Protein AF-A0AA95GGQ1-F1 (afdb_monomer_lite)

Secondary structure (DSSP, 8-state):
--PPTT-HHHHHHHHHHHHHIIIIIIHHHHHH---SSHHHHHHHHHHHHHHHHHT----STTTTT--GGG-

Organism: NCBI:txid638

InterPro domains:
  IPR001584 Integrase, catalytic core [PF13683] (2-56)
  IPR012337 Ribonuclease H-like superfamily [SSF53098] (2-70)

Radius of gyration: 14.3 Å; chains: 1; bounding box: 32×31×36 Å

pLDDT: mean 80.55, std 14.16, range [50.56, 95.56]

Foldseek 3Di:
DDDDPPPCVPCVVVVVVVVCCVPVPPVVCVVPDDDPDPVVVVVVVVVVVCCQQQPQFDPDPVRVRDGNVRD

Sequence (71 aa):
MYIKPASPNLNDKVERSHLSDKQEFYQVTFRKKRYDSLEMLAKDLDHWRDYYNNERTYQGKMCCGRTPMNT

Structure (mmCIF, N/CA/C/O backbone):
data_AF-A0AA95GGQ1-F1
#
_entry.id   AF-A0AA95GGQ1-F1
#
loop_
_atom_site.group_PDB
_atom_site.id
_atom_site.type_symbol
_atom_site.label_atom_id
_atom_site.label_alt_id
_atom_site.label_comp_id
_atom_site.labe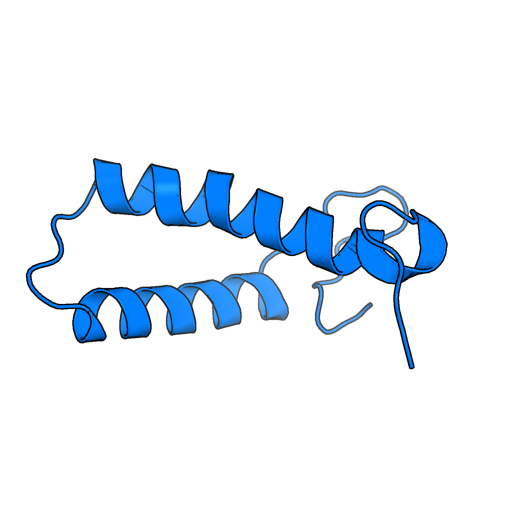l_asym_id
_atom_site.label_entity_id
_atom_site.label_seq_id
_atom_site.pdbx_PDB_ins_code
_atom_site.Cartn_x
_atom_site.Cartn_y
_atom_site.Cartn_z
_atom_site.occupancy
_atom_site.B_iso_or_equiv
_atom_site.auth_seq_id
_atom_site.auth_comp_id
_atom_site.auth_asym_id
_atom_site.auth_atom_id
_atom_site.pdbx_PDB_model_num
ATOM 1 N N . MET A 1 1 ? 15.736 -22.385 2.348 1.00 50.56 1 MET A N 1
ATOM 2 C CA . MET A 1 1 ? 16.584 -21.495 1.524 1.00 50.56 1 MET A CA 1
ATOM 3 C C . MET A 1 1 ? 16.747 -20.189 2.297 1.00 50.56 1 MET A C 1
ATOM 5 O O . MET A 1 1 ? 15.737 -19.577 2.604 1.00 50.56 1 MET A O 1
ATOM 9 N N . TYR A 1 2 ? 17.959 -19.833 2.735 1.00 54.97 2 TYR A N 1
ATOM 10 C CA . TYR A 1 2 ? 18.210 -18.630 3.548 1.00 54.97 2 TYR A CA 1
ATOM 11 C C . TYR A 1 2 ? 18.519 -17.444 2.629 1.00 54.97 2 TYR A C 1
ATOM 13 O O . TYR A 1 2 ? 19.529 -17.459 1.926 1.00 54.97 2 TYR A O 1
ATOM 21 N N . ILE A 1 3 ? 17.641 -16.442 2.611 1.00 56.53 3 ILE A N 1
ATOM 22 C CA . ILE A 1 3 ? 17.842 -15.194 1.870 1.00 56.53 3 ILE A CA 1
ATOM 23 C C . ILE A 1 3 ? 18.476 -14.192 2.832 1.00 56.53 3 ILE A C 1
ATOM 25 O O . ILE A 1 3 ? 17.898 -13.872 3.869 1.00 56.53 3 ILE A O 1
ATOM 29 N N . LYS A 1 4 ? 19.681 -13.710 2.509 1.00 62.16 4 LYS A N 1
ATOM 30 C CA . LYS A 1 4 ? 20.345 -12.684 3.321 1.00 62.16 4 LYS A CA 1
ATOM 31 C C . LYS A 1 4 ? 19.554 -11.366 3.247 1.00 62.16 4 LYS A C 1
ATOM 33 O O . LYS A 1 4 ? 19.285 -10.912 2.125 1.00 62.16 4 LYS A O 1
ATOM 38 N N . PRO A 1 5 ? 19.248 -10.729 4.395 1.00 57.59 5 PRO A N 1
ATOM 39 C CA . PRO A 1 5 ? 18.691 -9.379 4.429 1.00 57.59 5 PRO A CA 1
ATOM 40 C C . PRO A 1 5 ? 19.574 -8.416 3.627 1.00 57.59 5 PRO A C 1
ATOM 42 O O . PRO A 1 5 ? 20.798 -8.552 3.642 1.00 57.59 5 PRO A O 1
ATOM 45 N N . ALA A 1 6 ? 18.958 -7.471 2.914 1.00 63.19 6 ALA A N 1
ATOM 46 C CA . ALA A 1 6 ? 19.638 -6.485 2.065 1.00 63.19 6 ALA A CA 1
ATOM 47 C C . ALA A 1 6 ? 20.526 -7.060 0.936 1.00 63.19 6 ALA A C 1
ATOM 49 O O . ALA A 1 6 ? 21.412 -6.370 0.433 1.00 63.19 6 ALA A O 1
ATOM 50 N N . SER A 1 7 ? 20.297 -8.308 0.502 1.00 65.50 7 SER A N 1
ATOM 51 C CA . SER A 1 7 ? 20.882 -8.805 -0.749 1.00 65.50 7 SER A CA 1
ATOM 52 C C . SER A 1 7 ? 20.006 -8.380 -1.943 1.00 65.50 7 SER A C 1
ATOM 54 O O . SER A 1 7 ? 18.869 -8.852 -2.061 1.00 65.50 7 SER A O 1
ATOM 56 N N . PRO A 1 8 ? 20.502 -7.504 -2.840 1.00 60.81 8 PRO A N 1
ATOM 57 C CA . PRO A 1 8 ? 19.657 -6.851 -3.839 1.00 60.81 8 PRO A CA 1
ATOM 58 C C . PRO A 1 8 ? 19.041 -7.830 -4.843 1.00 60.81 8 PRO A C 1
ATOM 60 O O . PRO A 1 8 ? 17.920 -7.656 -5.294 1.00 60.81 8 PRO A O 1
ATOM 63 N N . ASN A 1 9 ? 19.710 -8.944 -5.140 1.00 62.66 9 ASN A N 1
ATOM 64 C CA . ASN A 1 9 ? 19.196 -9.890 -6.133 1.00 62.66 9 ASN A CA 1
ATOM 65 C C . ASN A 1 9 ? 18.068 -10.798 -5.615 1.00 62.66 9 ASN A C 1
ATOM 67 O O . ASN A 1 9 ? 17.289 -11.300 -6.420 1.00 62.66 9 ASN A O 1
ATOM 71 N N . LEU A 1 10 ? 17.982 -11.043 -4.300 1.00 61.44 10 LEU A N 1
ATOM 72 C CA . LEU A 1 10 ? 17.033 -12.015 -3.735 1.00 61.44 10 LEU A CA 1
ATOM 73 C C . LEU A 1 10 ? 15.886 -11.363 -2.957 1.00 61.44 10 LEU A C 1
ATOM 75 O O . LEU A 1 10 ? 14.812 -11.953 -2.886 1.00 61.44 10 LEU A O 1
ATOM 79 N N . ASN A 1 11 ? 16.093 -10.171 -2.387 1.00 73.19 11 ASN A N 1
ATOM 80 C CA . ASN A 1 11 ? 15.106 -9.532 -1.513 1.00 73.19 11 ASN A CA 1
ATOM 81 C C . ASN A 1 11 ? 14.561 -8.194 -2.049 1.00 73.19 11 ASN A C 1
ATOM 83 O O . ASN A 1 11 ? 13.613 -7.664 -1.481 1.00 73.19 11 ASN A O 1
ATOM 87 N N . ASP A 1 12 ? 15.090 -7.649 -3.151 1.00 73.75 12 ASP A N 1
ATOM 88 C CA . ASP A 1 12 ? 14.698 -6.308 -3.629 1.00 73.75 12 ASP A CA 1
ATOM 89 C C . ASP A 1 12 ? 13.202 -6.162 -3.905 1.00 73.75 12 ASP A C 1
ATOM 91 O O . ASP A 1 12 ? 12.625 -5.109 -3.636 1.00 73.75 12 ASP A O 1
ATOM 95 N N . LYS A 1 13 ? 12.556 -7.200 -4.451 1.00 77.50 13 LYS A N 1
ATOM 96 C CA . LYS A 1 13 ? 11.111 -7.152 -4.723 1.00 77.50 13 LYS A CA 1
ATOM 97 C C . LYS A 1 13 ? 10.310 -7.012 -3.426 1.00 77.50 13 LYS A C 1
ATOM 99 O O . LYS A 1 13 ? 9.392 -6.198 -3.364 1.00 77.50 13 LYS A O 1
ATOM 104 N N . VAL A 1 14 ? 10.686 -7.770 -2.398 1.00 82.44 14 VAL A N 1
ATOM 105 C CA . VAL A 1 14 ? 10.032 -7.752 -1.084 1.00 82.44 14 VAL A CA 1
ATOM 106 C C . VAL A 1 14 ? 10.272 -6.412 -0.395 1.00 82.44 14 VAL A C 1
ATOM 108 O O . VAL A 1 14 ? 9.319 -5.770 0.035 1.00 82.44 14 VAL A O 1
ATOM 111 N N . GLU A 1 15 ? 11.518 -5.936 -0.372 1.00 83.56 15 GLU A N 1
ATOM 112 C CA . GLU A 1 15 ? 11.868 -4.640 0.223 1.00 83.56 15 GLU A CA 1
ATOM 113 C C . GLU A 1 15 ? 11.138 -3.475 -0.463 1.00 83.56 15 GLU A C 1
ATOM 115 O O . GLU A 1 15 ? 10.606 -2.589 0.208 1.00 83.56 15 GLU A O 1
ATOM 120 N N . ARG A 1 16 ? 11.030 -3.492 -1.801 1.00 82.94 16 ARG A N 1
ATOM 121 C CA . ARG A 1 16 ? 10.241 -2.494 -2.542 1.00 82.94 16 ARG A CA 1
ATOM 122 C C . ARG A 1 16 ? 8.751 -2.572 -2.223 1.00 82.94 16 ARG A C 1
ATOM 124 O O . ARG A 1 16 ? 8.132 -1.522 -2.071 1.00 82.94 16 ARG A O 1
ATOM 131 N N . SER A 1 17 ? 8.184 -3.775 -2.114 1.00 85.00 17 SER A N 1
ATOM 132 C CA . SER A 1 17 ? 6.775 -3.951 -1.737 1.00 85.00 17 SER A CA 1
ATOM 133 C C . SER A 1 17 ? 6.511 -3.386 -0.343 1.00 85.00 17 SER A C 1
ATOM 135 O O . SER A 1 17 ? 5.636 -2.541 -0.186 1.00 85.00 17 SER A O 1
ATOM 137 N N . HIS A 1 18 ? 7.327 -3.758 0.648 1.00 88.31 18 HIS A N 1
ATOM 138 C CA . HIS A 1 18 ? 7.188 -3.266 2.020 1.00 88.31 18 HIS A CA 1
ATOM 139 C C . HIS A 1 18 ? 7.332 -1.743 2.118 1.00 88.31 18 HIS A C 1
ATOM 141 O O . HIS A 1 18 ? 6.641 -1.099 2.912 1.00 88.31 18 HIS A O 1
ATOM 147 N N . LEU A 1 19 ? 8.212 -1.144 1.309 1.00 89.31 19 LEU A N 1
ATOM 148 C CA . LEU A 1 19 ? 8.338 0.307 1.246 1.00 89.31 19 LEU A CA 1
ATOM 149 C C . LEU A 1 19 ? 7.073 0.966 0.674 1.00 89.31 19 LEU A C 1
ATOM 151 O O . LEU A 1 19 ? 6.601 1.945 1.255 1.00 89.31 19 LEU A O 1
ATOM 155 N N . SER A 1 20 ? 6.510 0.420 -0.410 1.00 90.44 20 SER A N 1
ATOM 156 C CA . SER A 1 20 ? 5.237 0.887 -0.977 1.00 90.44 20 SER A CA 1
ATOM 157 C C . SER A 1 20 ? 4.095 0.763 0.029 1.00 90.44 20 SER A C 1
ATOM 159 O O . SER A 1 20 ? 3.387 1.741 0.253 1.00 90.44 20 SER A O 1
ATOM 161 N N . ASP A 1 21 ? 3.960 -0.375 0.711 1.00 91.75 21 ASP A N 1
ATOM 162 C CA . ASP A 1 21 ? 2.925 -0.564 1.736 1.00 91.75 21 ASP A CA 1
ATOM 163 C C . ASP A 1 21 ? 3.061 0.469 2.861 1.00 91.75 21 ASP A C 1
ATOM 165 O O . ASP A 1 21 ? 2.084 1.069 3.312 1.00 91.75 21 ASP A O 1
ATOM 169 N N . LYS A 1 22 ? 4.292 0.756 3.294 1.00 93.06 22 LYS A N 1
ATOM 170 C CA . LYS A 1 22 ? 4.551 1.780 4.310 1.00 93.06 22 LYS A CA 1
ATOM 171 C C . LYS A 1 22 ? 4.157 3.183 3.846 1.00 93.06 22 LYS A C 1
ATOM 173 O O . LYS A 1 22 ? 3.516 3.907 4.608 1.00 93.06 22 LYS A O 1
ATOM 178 N N . GLN A 1 23 ? 4.587 3.594 2.656 1.00 92.81 23 GLN A N 1
ATOM 17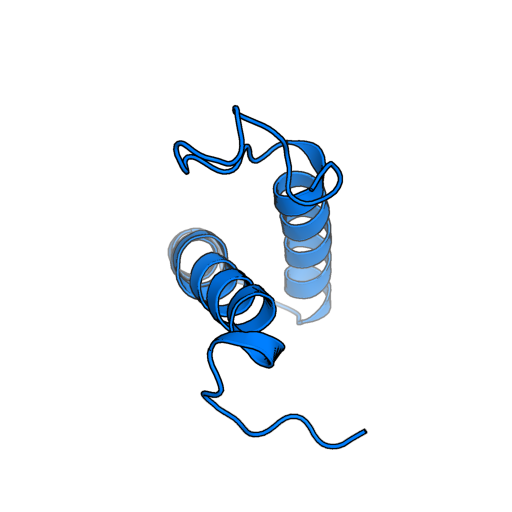9 C CA . GLN A 1 23 ? 4.439 4.973 2.177 1.00 92.81 23 GLN A CA 1
ATOM 180 C C . GLN A 1 23 ? 3.039 5.270 1.636 1.00 92.81 23 GLN A C 1
ATOM 182 O O . GLN A 1 23 ? 2.498 6.344 1.890 1.00 92.81 23 GLN A O 1
ATOM 187 N N . GLU A 1 24 ? 2.457 4.329 0.900 1.00 91.31 24 GLU A N 1
ATOM 188 C CA . GLU A 1 24 ? 1.231 4.547 0.133 1.00 91.31 24 GLU A CA 1
ATOM 189 C C . GLU A 1 24 ? -0.011 4.054 0.878 1.00 91.31 24 GLU A C 1
ATOM 191 O O . GLU A 1 24 ? -1.059 4.691 0.782 1.00 91.31 24 GLU A O 1
ATOM 196 N N . PHE A 1 25 ? 0.110 2.983 1.673 1.00 94.12 25 PHE A N 1
ATOM 197 C CA . PHE A 1 25 ? -0.989 2.480 2.494 1.00 94.12 25 PHE A CA 1
ATOM 198 C C . PHE A 1 25 ? -0.915 3.016 3.922 1.00 94.12 25 PHE A C 1
ATOM 200 O O . PHE A 1 25 ? -1.657 3.937 4.257 1.00 94.12 25 PHE A O 1
ATOM 207 N N . TYR A 1 26 ? 0.000 2.515 4.759 1.00 93.56 26 TYR A N 1
ATOM 208 C CA . TYR A 1 26 ? -0.033 2.756 6.210 1.00 93.56 26 TYR A CA 1
ATOM 209 C C . TYR A 1 26 ? 0.047 4.241 6.595 1.00 93.56 26 TYR A C 1
ATOM 211 O O . TYR A 1 26 ? -0.723 4.712 7.431 1.00 93.56 26 TYR A O 1
ATOM 219 N N . GLN A 1 27 ? 0.951 5.017 5.987 1.00 94.06 27 GLN A N 1
ATOM 220 C CA . GLN A 1 27 ? 1.053 6.456 6.279 1.00 94.06 27 GLN A CA 1
ATOM 221 C C . GLN A 1 27 ? -0.192 7.249 5.861 1.00 94.06 27 GLN A C 1
ATOM 223 O O . GLN A 1 27 ? -0.498 8.281 6.465 1.00 94.06 27 GLN A O 1
ATOM 228 N N . VAL A 1 28 ? -0.891 6.798 4.821 1.00 93.44 28 VAL A N 1
ATOM 229 C CA . VAL A 1 28 ? -2.078 7.471 4.289 1.00 93.44 28 VAL A CA 1
ATOM 230 C C . VAL A 1 28 ? -3.312 7.078 5.093 1.00 93.44 28 VAL A C 1
ATOM 232 O O . VAL A 1 28 ? -4.058 7.958 5.526 1.00 93.44 28 VAL A O 1
ATOM 235 N N . THR A 1 29 ? -3.520 5.783 5.330 1.00 93.56 29 THR A N 1
ATOM 236 C CA . THR A 1 29 ? -4.689 5.269 6.049 1.00 93.56 29 THR A CA 1
ATOM 237 C C . THR A 1 29 ? -4.703 5.732 7.494 1.00 93.56 29 THR A C 1
ATOM 239 O O . THR A 1 29 ? -5.713 6.281 7.922 1.00 93.56 29 THR A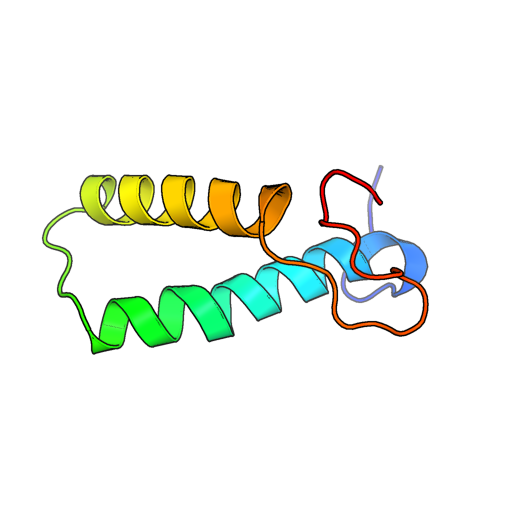 O 1
ATOM 242 N N . PHE A 1 30 ? -3.578 5.665 8.211 1.00 93.56 30 PHE A N 1
ATOM 243 C CA . PHE A 1 30 ? -3.514 6.139 9.599 1.00 93.56 30 PHE A CA 1
ATOM 244 C C . PHE A 1 30 ? -3.651 7.659 9.754 1.00 93.56 30 PHE A C 1
ATOM 246 O O . PHE A 1 30 ? -3.993 8.129 10.837 1.00 93.56 30 PHE A O 1
ATOM 253 N N . ARG A 1 31 ? -3.431 8.446 8.690 1.00 93.81 31 ARG A N 1
ATOM 254 C CA . ARG A 1 31 ? -3.756 9.884 8.692 1.00 93.81 31 ARG A CA 1
ATOM 255 C C . ARG A 1 31 ? -5.231 10.169 8.427 1.00 93.81 31 ARG A C 1
ATOM 257 O O . ARG A 1 31 ? -5.738 11.177 8.906 1.00 93.81 31 ARG A O 1
ATOM 264 N N . LYS A 1 32 ? -5.898 9.337 7.625 1.00 92.19 32 LYS A N 1
ATOM 265 C CA . LYS A 1 32 ? -7.269 9.581 7.146 1.00 92.19 32 LYS A CA 1
ATOM 266 C C . LYS A 1 32 ? -8.343 8.885 7.977 1.00 92.19 32 LYS A C 1
ATOM 268 O O . LYS A 1 32 ? -9.470 9.366 8.028 1.00 92.19 32 LYS A O 1
ATOM 273 N N . LYS A 1 33 ? -8.017 7.746 8.582 1.00 92.44 33 LYS A N 1
ATOM 274 C CA . LYS A 1 33 ? -8.967 6.836 9.219 1.00 92.44 33 LYS A CA 1
ATOM 275 C C . LYS A 1 33 ? -8.400 6.345 10.544 1.00 92.44 33 LYS A C 1
ATOM 277 O O . LYS A 1 33 ? -7.231 5.975 10.642 1.00 92.44 33 LYS A O 1
ATOM 282 N N . ARG A 1 34 ? -9.250 6.337 11.568 1.00 91.12 34 ARG A N 1
ATOM 283 C CA . ARG A 1 34 ? -8.962 5.678 12.841 1.00 91.12 34 ARG A CA 1
ATOM 284 C C . ARG A 1 34 ? -9.515 4.258 12.769 1.00 91.12 34 ARG A C 1
ATOM 286 O O . ARG A 1 34 ? -10.610 4.060 12.251 1.00 91.12 34 ARG A O 1
ATOM 293 N N . TYR A 1 35 ? -8.740 3.292 13.243 1.00 94.00 35 TYR A N 1
ATOM 294 C CA . TYR A 1 35 ? -9.127 1.886 13.260 1.00 94.00 35 TYR A CA 1
ATOM 295 C C . TYR A 1 35 ? -9.421 1.469 14.694 1.00 94.00 35 TYR A C 1
ATOM 297 O O . TYR A 1 35 ? -8.558 1.610 15.559 1.00 94.00 35 TYR A O 1
ATOM 305 N N . ASP A 1 36 ? -10.622 0.944 14.923 1.00 93.81 36 ASP A N 1
ATOM 306 C CA . ASP A 1 36 ? -11.057 0.486 16.248 1.00 93.81 36 ASP A CA 1
ATOM 307 C C . ASP A 1 36 ? -10.724 -0.995 16.493 1.00 93.81 36 ASP A C 1
ATOM 309 O O . ASP A 1 36 ? -10.738 -1.465 17.628 1.00 93.81 36 ASP A O 1
ATOM 313 N N . SER A 1 37 ? -10.390 -1.740 15.433 1.00 95.00 37 SER A N 1
ATOM 314 C CA . SER A 1 37 ? -9.965 -3.136 15.519 1.00 95.00 37 SER A CA 1
ATOM 315 C C . SER A 1 37 ? -8.930 -3.493 14.456 1.00 95.00 37 SER A C 1
ATOM 317 O O . SER A 1 37 ? -8.849 -2.877 13.387 1.00 95.00 37 SER A O 1
ATOM 319 N N . LEU A 1 38 ? -8.154 -4.542 14.742 1.00 93.50 38 LEU A N 1
ATOM 320 C CA . LEU A 1 38 ? -7.184 -5.090 13.796 1.00 93.50 38 LEU A CA 1
ATOM 321 C C . LEU A 1 38 ? -7.867 -5.674 12.551 1.00 93.50 38 LEU A C 1
ATOM 323 O O . LEU A 1 38 ? -7.333 -5.554 11.455 1.00 93.50 38 LEU A O 1
ATOM 327 N N . GLU A 1 39 ? -9.062 -6.250 12.695 1.00 95.44 39 GLU A N 1
ATOM 328 C CA . GLU A 1 39 ? -9.836 -6.797 11.571 1.00 95.44 39 GLU A CA 1
ATOM 329 C C . GLU A 1 39 ? -10.223 -5.721 10.556 1.00 95.44 39 GLU A C 1
ATOM 331 O O . GLU A 1 39 ? -10.225 -5.973 9.353 1.00 95.44 39 GLU A O 1
ATOM 336 N N . MET A 1 40 ? -10.528 -4.506 11.021 1.00 93.31 40 MET A N 1
ATOM 337 C CA . MET A 1 40 ? -10.843 -3.392 10.130 1.00 93.31 40 MET A CA 1
ATOM 338 C C . MET A 1 40 ? -9.613 -2.963 9.321 1.00 93.31 40 MET A C 1
ATOM 340 O O . MET A 1 40 ? -9.731 -2.679 8.131 1.00 93.31 40 MET A O 1
ATOM 344 N N . LEU A 1 41 ? -8.436 -2.948 9.954 1.00 94.75 41 LEU A N 1
ATOM 345 C CA . LEU A 1 41 ? -7.174 -2.683 9.265 1.00 94.75 41 LEU A CA 1
ATOM 346 C C . LEU A 1 41 ? -6.832 -3.804 8.276 1.00 94.75 41 LEU A C 1
ATOM 348 O O . LEU A 1 41 ? -6.401 -3.513 7.166 1.00 94.75 41 LEU A O 1
ATOM 352 N N . ALA A 1 42 ? -7.051 -5.065 8.658 1.00 94.25 42 ALA A N 1
ATOM 353 C CA . ALA A 1 42 ? -6.794 -6.222 7.806 1.00 94.25 42 ALA A CA 1
ATOM 354 C C . ALA A 1 42 ? -7.647 -6.190 6.529 1.00 94.25 42 ALA A C 1
ATOM 356 O O . ALA A 1 42 ? -7.106 -6.355 5.443 1.00 94.25 42 ALA A O 1
ATOM 357 N N . LYS A 1 43 ? -8.945 -5.873 6.635 1.00 95.56 43 LYS A N 1
ATOM 358 C CA . LYS A 1 43 ? -9.828 -5.731 5.462 1.00 95.56 43 LYS A CA 1
ATOM 359 C C . LYS A 1 43 ? -9.355 -4.644 4.500 1.00 95.56 43 LYS A C 1
ATOM 361 O O . LYS A 1 43 ? -9.299 -4.867 3.295 1.00 95.56 43 LYS A O 1
ATOM 366 N N . ASP A 1 44 ? -8.998 -3.472 5.023 1.00 94.69 44 ASP A N 1
ATOM 367 C CA . ASP A 1 44 ? -8.474 -2.388 4.188 1.00 94.69 44 ASP A CA 1
ATOM 368 C C . ASP A 1 44 ? -7.127 -2.773 3.549 1.00 94.69 44 ASP A C 1
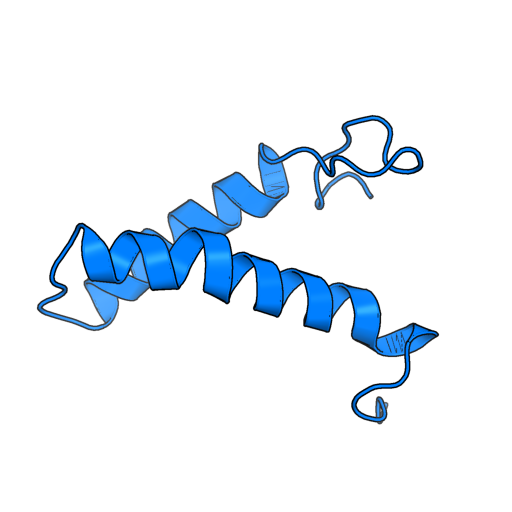ATOM 370 O O . ASP A 1 44 ? -6.856 -2.387 2.412 1.00 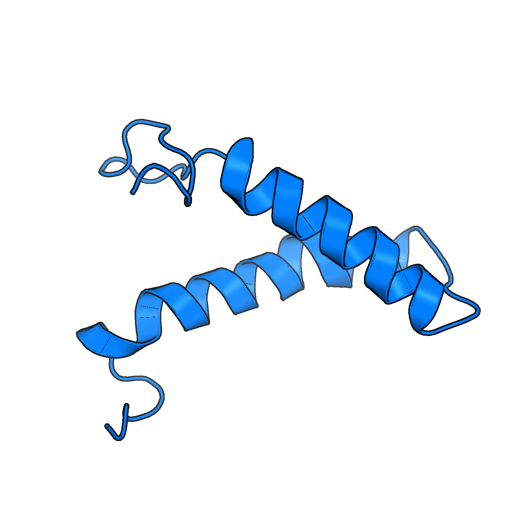94.69 44 ASP A O 1
ATOM 374 N N . LEU A 1 45 ? -6.293 -3.540 4.261 1.00 94.56 45 LEU A N 1
ATOM 375 C CA . LEU A 1 45 ? -5.016 -4.034 3.750 1.00 94.56 45 LEU A CA 1
ATOM 376 C C . LEU A 1 45 ? -5.208 -5.062 2.628 1.00 94.56 45 LEU A C 1
ATOM 378 O O . LEU A 1 45 ? -4.467 -5.022 1.649 1.00 94.56 45 LEU A O 1
ATOM 382 N N . ASP A 1 46 ? -6.197 -5.950 2.737 1.00 94.44 46 ASP A N 1
ATOM 383 C CA . ASP A 1 46 ? -6.528 -6.908 1.678 1.00 94.44 46 ASP A CA 1
ATOM 384 C C . ASP A 1 46 ? -6.995 -6.178 0.412 1.00 94.44 46 ASP A C 1
ATOM 386 O O . ASP A 1 46 ? -6.445 -6.405 -0.666 1.00 94.44 46 ASP A O 1
ATOM 390 N N . HIS A 1 47 ? -7.894 -5.197 0.548 1.00 93.88 47 HIS A N 1
ATOM 391 C CA . HIS A 1 47 ? -8.299 -4.345 -0.575 1.00 93.88 47 HIS A CA 1
ATOM 392 C C . HIS A 1 47 ? -7.122 -3.578 -1.190 1.00 93.88 47 HIS A C 1
ATOM 394 O O . HIS A 1 47 ? -7.013 -3.467 -2.412 1.00 93.88 47 HIS A O 1
ATOM 400 N N . TRP A 1 48 ? -6.217 -3.058 -0.356 1.00 93.94 48 TRP A N 1
ATOM 401 C CA . TRP A 1 48 ? -5.004 -2.403 -0.835 1.00 93.94 48 TRP A CA 1
ATOM 402 C C . TRP A 1 48 ? -4.099 -3.361 -1.611 1.00 93.94 48 TRP A C 1
ATOM 404 O O . TRP A 1 48 ? -3.595 -2.988 -2.669 1.00 93.94 48 TRP A O 1
ATOM 414 N N . ARG A 1 49 ? -3.902 -4.591 -1.124 1.00 90.81 49 ARG A N 1
ATOM 415 C CA . ARG A 1 49 ? -3.102 -5.609 -1.820 1.00 90.81 49 ARG A CA 1
ATOM 416 C C . ARG A 1 49 ? -3.709 -5.975 -3.164 1.00 90.81 49 ARG A C 1
ATOM 418 O O . ARG A 1 49 ? -2.959 -6.113 -4.129 1.00 90.81 49 ARG A O 1
ATOM 425 N N . ASP A 1 50 ? -5.028 -6.105 -3.243 1.00 91.62 50 ASP A N 1
ATOM 426 C CA . ASP A 1 50 ? -5.713 -6.395 -4.501 1.00 91.62 50 ASP A CA 1
ATOM 427 C C . ASP A 1 50 ? -5.491 -5.274 -5.518 1.00 91.62 50 ASP A C 1
ATOM 429 O O . ASP A 1 50 ? -5.070 -5.546 -6.644 1.00 91.62 50 ASP A O 1
ATOM 433 N N . TYR A 1 51 ? -5.655 -4.015 -5.103 1.00 90.25 51 TYR A N 1
ATOM 434 C CA . TYR A 1 51 ? -5.346 -2.853 -5.937 1.00 90.25 51 TYR A CA 1
ATOM 435 C C . TYR A 1 51 ? -3.865 -2.814 -6.348 1.00 90.25 51 TYR A C 1
ATOM 437 O O . TYR A 1 51 ? -3.537 -2.657 -7.527 1.00 90.25 51 TYR A O 1
ATOM 445 N N . TYR A 1 52 ? -2.947 -2.990 -5.393 1.00 88.19 52 TYR A N 1
ATOM 446 C CA . TYR A 1 52 ? -1.508 -2.948 -5.646 1.00 88.19 52 TYR A CA 1
ATOM 447 C C . TYR A 1 52 ? -1.091 -4.006 -6.670 1.00 88.19 52 TYR A C 1
ATOM 449 O O . TYR A 1 52 ? -0.328 -3.705 -7.583 1.00 88.19 52 TYR A O 1
ATOM 457 N N . ASN A 1 53 ? -1.609 -5.229 -6.550 1.00 85.31 53 ASN A N 1
ATOM 458 C CA . ASN A 1 53 ? -1.221 -6.340 -7.412 1.00 85.31 53 ASN A CA 1
ATOM 459 C C . ASN A 1 53 ? -1.881 -6.301 -8.794 1.00 85.31 53 ASN A C 1
ATOM 461 O O . ASN A 1 53 ? -1.240 -6.714 -9.765 1.00 85.31 53 ASN A O 1
ATOM 465 N N . ASN A 1 54 ? -3.126 -5.819 -8.890 1.00 83.50 54 ASN A N 1
ATOM 466 C CA . ASN A 1 54 ? -3.939 -5.938 -10.105 1.00 83.50 54 ASN A CA 1
ATOM 467 C C . ASN A 1 54 ? -4.115 -4.634 -10.885 1.00 83.50 54 ASN A C 1
ATOM 469 O O . ASN A 1 54 ? -4.332 -4.690 -12.091 1.00 83.50 54 ASN A O 1
ATOM 473 N N . GLU A 1 55 ? -4.018 -3.475 -10.237 1.00 82.62 55 GLU A N 1
ATOM 474 C CA . GLU A 1 55 ? -4.352 -2.184 -10.853 1.00 82.62 55 GLU A CA 1
ATOM 475 C C . GLU A 1 55 ? -3.164 -1.221 -10.863 1.00 82.62 55 GLU A C 1
ATOM 477 O O . GLU A 1 55 ? -2.964 -0.469 -11.821 1.00 82.62 55 GLU A O 1
ATOM 482 N N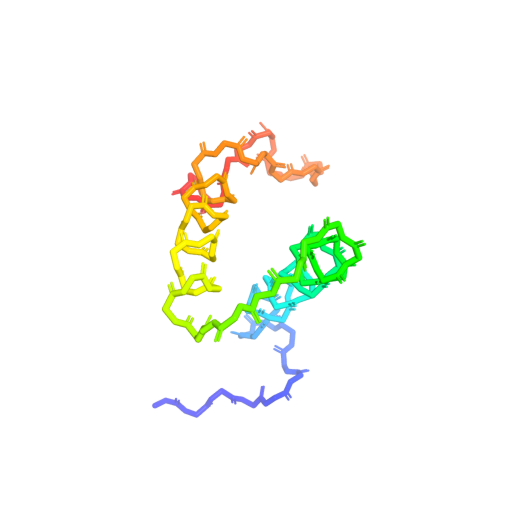 . ARG A 1 56 ? -2.317 -1.259 -9.828 1.00 80.38 56 ARG A N 1
ATOM 483 C CA . ARG A 1 56 ? -1.166 -0.360 -9.734 1.00 80.38 56 ARG A CA 1
ATOM 484 C C . ARG A 1 56 ? -0.081 -0.767 -10.726 1.00 80.38 56 ARG A C 1
ATOM 486 O O . ARG A 1 56 ? 0.682 -1.703 -10.512 1.00 80.38 56 ARG A O 1
ATOM 493 N N . THR A 1 57 ? 0.057 -0.002 -11.797 1.00 71.44 57 THR A N 1
ATOM 494 C CA . THR A 1 57 ? 1.124 -0.206 -12.780 1.00 71.44 57 THR A CA 1
ATOM 495 C C . THR A 1 57 ? 2.491 0.149 -12.188 1.00 71.44 57 THR A C 1
ATOM 497 O O . THR A 1 57 ? 2.652 1.222 -11.596 1.00 71.44 57 THR A O 1
ATOM 500 N N . TYR A 1 58 ? 3.512 -0.689 -12.388 1.00 70.88 58 TYR A N 1
ATOM 501 C CA . TYR A 1 58 ? 4.883 -0.295 -12.066 1.00 70.88 58 TYR A CA 1
ATOM 502 C C . TYR A 1 58 ? 5.327 0.842 -12.998 1.00 70.88 58 TYR A C 1
ATOM 504 O O . TYR A 1 58 ? 5.441 0.665 -14.209 1.00 70.88 58 TYR A O 1
ATOM 512 N N . GLN A 1 59 ? 5.644 2.005 -12.424 1.00 61.69 59 GLN A N 1
ATOM 513 C CA . GLN A 1 59 ? 6.078 3.198 -13.170 1.00 61.69 59 GLN A CA 1
ATOM 514 C C . GLN A 1 59 ? 7.520 3.112 -13.714 1.00 61.69 59 GLN A C 1
ATOM 516 O O . GLN A 1 59 ? 8.041 4.068 -14.284 1.00 61.69 59 GLN A O 1
ATOM 521 N N . GLY A 1 60 ? 8.204 1.977 -13.539 1.00 62.34 60 GLY A N 1
ATOM 522 C CA . GLY A 1 60 ? 9.553 1.780 -14.061 1.00 62.34 60 GLY A CA 1
ATOM 523 C C . GLY A 1 60 ? 9.557 1.618 -15.583 1.00 62.34 60 GLY A C 1
ATOM 524 O O . GLY A 1 60 ? 8.765 0.849 -16.124 1.00 62.34 60 GLY A O 1
ATOM 525 N N . LYS A 1 61 ? 10.513 2.263 -16.270 1.00 56.50 61 LYS A N 1
ATOM 526 C CA . LYS A 1 61 ? 10.733 2.157 -17.733 1.00 56.50 61 LYS A CA 1
ATOM 527 C C . LYS A 1 61 ? 10.738 0.714 -18.269 1.00 56.50 61 LYS A C 1
ATOM 529 O O . LYS A 1 61 ? 10.346 0.493 -19.406 1.00 56.50 61 LYS A O 1
ATOM 534 N N . MET A 1 62 ? 11.180 -0.246 -17.453 1.00 58.59 62 MET A N 1
ATOM 535 C CA . MET A 1 62 ? 11.292 -1.672 -17.799 1.00 58.59 62 MET A CA 1
ATOM 536 C C . MET A 1 62 ? 9.994 -2.467 -17.607 1.00 58.59 62 MET A C 1
ATOM 538 O O . MET A 1 62 ? 9.861 -3.556 -18.151 1.00 58.59 62 MET A O 1
ATOM 542 N N . CYS A 1 63 ? 9.042 -1.950 -16.829 1.00 59.75 63 CYS A N 1
ATOM 543 C CA . CYS A 1 63 ? 7.818 -2.672 -16.495 1.00 59.75 63 CYS A CA 1
ATOM 544 C C . CYS A 1 63 ? 6.677 -2.385 -17.476 1.00 59.75 63 CYS A C 1
ATOM 546 O O . CYS A 1 63 ? 5.637 -3.015 -17.361 1.00 59.75 63 CYS A O 1
ATOM 548 N N . CYS A 1 64 ? 6.850 -1.473 -18.442 1.00 61.91 64 CYS A N 1
ATOM 549 C CA . CYS A 1 64 ? 5.883 -1.185 -19.516 1.00 61.91 64 CYS A CA 1
ATOM 550 C C . CYS A 1 64 ? 4.433 -0.965 -19.034 1.00 61.91 64 CYS A C 1
ATOM 552 O O . CYS A 1 64 ? 3.495 -1.338 -19.732 1.00 61.91 64 CYS A O 1
ATOM 554 N N . GLY A 1 65 ? 4.238 -0.417 -17.830 1.00 62.78 65 GLY A N 1
ATOM 555 C CA . GLY A 1 65 ? 2.907 -0.247 -17.242 1.00 62.78 65 GLY A CA 1
ATOM 556 C C . GLY A 1 65 ? 2.229 -1.549 -16.791 1.00 62.78 65 GLY A C 1
ATOM 557 O O . GLY A 1 65 ? 1.042 -1.541 -16.490 1.00 62.78 65 GLY A O 1
ATOM 558 N N . ARG A 1 66 ? 2.951 -2.672 -16.723 1.00 69.56 66 ARG A N 1
ATOM 559 C CA . ARG A 1 66 ? 2.442 -3.929 -16.167 1.00 69.56 66 ARG A CA 1
ATOM 560 C C . ARG A 1 66 ? 2.272 -3.806 -14.659 1.00 69.56 66 ARG A C 1
ATOM 562 O O . ARG A 1 66 ? 3.021 -3.106 -13.972 1.00 69.56 66 ARG A O 1
ATOM 569 N N . THR A 1 67 ? 1.269 -4.503 -14.161 1.00 75.88 67 THR A N 1
ATOM 570 C CA . THR A 1 67 ? 0.989 -4.639 -12.736 1.00 75.88 67 THR A CA 1
ATOM 571 C C . THR A 1 67 ? 1.949 -5.666 -12.120 1.00 75.88 67 THR A C 1
ATOM 573 O O . THR A 1 67 ? 2.539 -6.469 -12.857 1.00 75.88 67 THR A O 1
ATOM 576 N N . PRO A 1 68 ? 2.139 -5.673 -10.790 1.00 73.44 68 PRO A N 1
ATOM 577 C CA . PRO A 1 68 ? 2.992 -6.649 -10.123 1.00 73.44 68 PRO A CA 1
ATOM 578 C C . PRO A 1 68 ? 2.641 -8.099 -10.442 1.00 73.44 68 PRO A C 1
ATOM 580 O O . PRO A 1 68 ? 3.545 -8.915 -10.581 1.00 73.44 68 PRO A O 1
ATOM 583 N N . MET A 1 69 ? 1.358 -8.409 -10.638 1.00 76.12 69 MET A N 1
ATOM 584 C CA . MET A 1 69 ? 0.918 -9.756 -11.006 1.00 76.12 69 MET A CA 1
ATOM 585 C C . MET A 1 69 ? 1.302 -10.156 -12.443 1.00 76.12 69 MET A C 1
ATOM 587 O O . MET A 1 69 ? 1.433 -11.339 -12.740 1.00 76.12 69 MET A O 1
ATOM 591 N N . ASN A 1 70 ? 1.534 -9.177 -13.322 1.00 61.78 70 ASN A N 1
ATOM 592 C CA . ASN A 1 70 ? 1.898 -9.376 -14.727 1.00 61.78 70 ASN A CA 1
ATOM 593 C C . ASN A 1 70 ? 3.424 -9.290 -14.984 1.00 61.78 70 ASN A C 1
ATOM 595 O O . ASN A 1 70 ? 3.835 -9.130 -16.141 1.00 61.78 70 ASN A O 1
ATOM 599 N N . THR A 1 71 ? 4.261 -9.343 -13.933 1.00 60.22 71 THR A N 1
ATOM 600 C CA . THR A 1 71 ? 5.737 -9.213 -14.001 1.00 60.22 71 THR A CA 1
ATOM 601 C C . THR A 1 71 ? 6.469 -10.435 -13.454 1.00 60.22 71 THR A C 1
ATOM 603 O O . THR A 1 71 ? 7.314 -10.974 -14.200 1.00 60.22 71 THR A O 1
#